Protein 6EXX (pdb70)

B-factor: mean 14.64, std 6.47, range [6.79, 52.19]

GO terms:
  GO:0005628 prospore membrane (C, IDA)
  GO:0043934 sporulation (P, IGI)
  GO:0010609 mRNA localization resulting in post-transcriptional regulation of gene expression (P, IGI)
  GO:0016071 mRNA metabolic process (P, IGI)
  GO:0006417 regulation of translation (P, IGI)

InterPro domains:
  IPR000504 RNA recognition motif domain [PF00076] (93-163)
  IPR000504 RNA recognition motif domain [PF00076] (191-247)
  IPR000504 RNA recognition motif domain [PF00076] (305-372)
  IPR000504 RNA recognition motif domain [PS50102] (91-169)
  IPR000504 RNA recognition motif domain [PS50102] (179-247)
  IPR000504 RNA recognition motif domain [PS50102] (303-379)
  IPR000504 RNA recognition motif domain [PS50102] (393-471)
  IPR000504 RNA recognition motif domain [SM00360] (92-165)
  IPR000504 RNA recognition motif domain [SM00360] (180-250)
  IPR000504 RNA recognition motif domain [SM00360] (304-375)
  IPR000504 RNA recognition motif domain [SM00360] (394-467)
  IPR003954 RNA recognition motif domain, eukaryotic-type [SM00361] (92-165)
  IPR003954 RNA recognition motif domain, eukaryotic-type [SM00361] (304-375)
  IPR003954 RNA recognition motif domain, eukaryotic-type [SM00361] (394-467)
  IPR012677 Nucleotide-binding alpha-beta plait domain superfamily [G3DSA:3.30.70.330] (21-172)
  IPR012677 Nucleotide-binding alpha-beta plait domain superfamily [G3DSA:3.30.70.330] (173-256)
  IPR012677 Nucleotide-binding alpha-beta plait domain superfamily [G3DSA:3.30.70.330] (257-385)
  IPR012677 Nucleotide-binding alpha-beta plait domain superfamily [G3DSA:3.30.70.330] (386-478)
  IPR035979 RNA-binding domain superfamily [SSF54928] (93-257)
  IPR035979 RNA-binding domain superfamily [SSF54928] (303-473)

Solvent-accessible surface area: 4931 Å² total; per-residue (Å²): 205,103,14,13,0,81,4,95,46,0,8,71,95,1,58,97,105,55,0,100,118,12,1,122,120,72,138,4,158,33,99,84,14,56,45,94,23,102,66,131,151,56,68,8,85,38,7,36,0,73,0,82,46,113,119,22,0,47,95,1,42,104,72,0,53,102,96,120,21,55,70,21,91,0,54,29,62,86,164

Organism: Saccharomyces cerevisiae (strain ATCC 204508 / S288c) (NCBI:txid559292)

Structure (mmCIF, N/CA/C/O backbone):
data_6EXX
#
_entry.id   6EXX
#
_cell.length_a   27.501
_cell.length_b   36.162
_cell.length_c   73.583
_cell.angle_alpha   90.00
_cell.angle_beta   90.00
_cell.angle_gamma   90.00
#
_symmetry.space_group_name_H-M   'P 21 21 21'
#
loop_
_entity.id
_entity.type
_entity.pdbx_description
1 polymer 'Protein PES4'
2 water water
#
loop_
_atom_site.group_PDB
_atom_site.id
_atom_site.t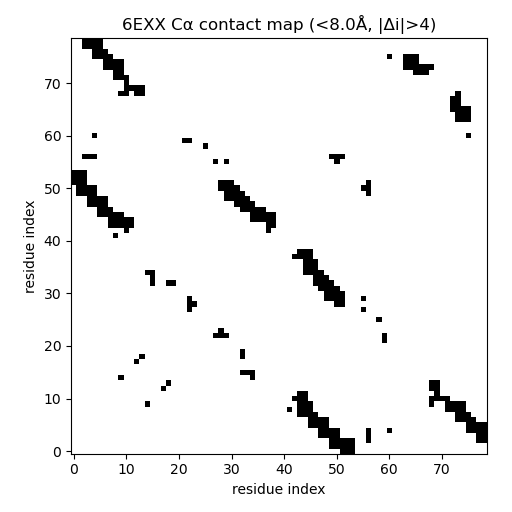ype_symbol
_atom_site.label_atom_id
_atom_site.label_alt_id
_atom_site.label_comp_id
_atom_site.label_asym_id
_atom_site.label_entity_id
_atom_site.label_seq_id
_atom_site.pdbx_PDB_ins_code
_atom_site.Cartn_x
_atom_site.Cartn_y
_atom_site.Cartn_z
_atom_site.occupancy
_atom_site.B_iso_or_equiv
_atom_site.auth_seq_id
_atom_site.auth_comp_id
_atom_site.auth_asym_id
_atom_site.auth_atom_id
_atom_site.pdbx_PDB_model_num
ATOM 1 N N . LYS A 1 1 ? 23.246 10.354 18.352 1.00 26.83 391 LYS A N 1
ATOM 2 C CA . LYS A 1 1 ? 22.493 11.116 19.340 1.00 25.63 391 LYS A CA 1
ATOM 3 C C . LYS A 1 1 ? 21.219 11.660 18.715 1.00 20.05 391 LYS A C 1
ATOM 4 O O . LYS A 1 1 ? 21.272 12.329 17.685 1.00 20.72 391 LYS A O 1
ATOM 10 N N . ILE A 1 2 ? 20.080 11.362 19.332 1.00 16.78 392 ILE A N 1
ATOM 11 C CA . ILE A 1 2 ? 18.782 11.787 18.810 1.00 15.36 392 ILE A CA 1
ATOM 12 C C . ILE A 1 2 ? 18.799 13.271 18.480 1.00 13.19 392 ILE A C 1
ATOM 13 O O . ILE A 1 2 ? 19.290 14.090 19.268 1.00 14.84 392 ILE A O 1
ATOM 29 N N A SER A 1 3 ? 18.264 13.615 17.313 0.44 12.44 393 SER A N 1
ATOM 30 N N B SER A 1 3 ? 18.268 13.602 17.308 0.56 12.34 393 SER A N 1
ATOM 31 C CA A SER A 1 3 ? 18.267 14.990 16.846 0.44 12.08 39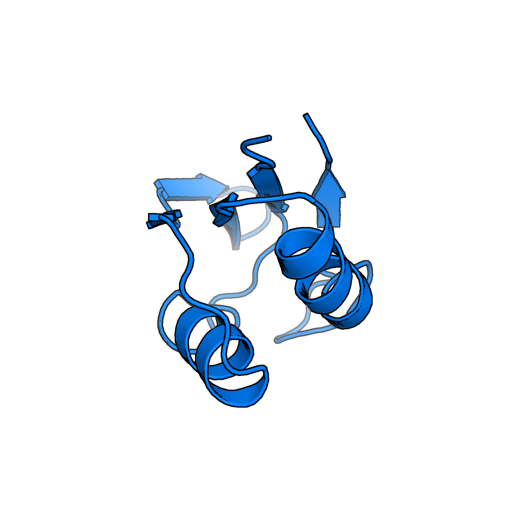3 SER A CA 1
ATOM 32 C CA B SER A 1 3 ? 18.249 14.965 16.825 0.56 12.01 393 SER A CA 1
ATOM 33 C C A SER A 1 3 ? 16.903 15.320 16.265 0.44 12.06 393 SER A C 1
ATOM 34 C C B SER A 1 3 ? 16.847 15.245 16.336 0.56 11.79 393 SER A C 1
ATOM 35 O O A SER A 1 3 ? 16.471 14.713 15.285 0.44 11.90 393 SER A O 1
ATOM 36 O O B SER A 1 3 ? 16.329 14.522 15.489 0.56 11.50 393 SER A O 1
ATOM 51 N N . THR A 1 4 ? 16.230 16.285 16.881 1.00 12.06 394 THR A N 1
ATOM 52 C CA . THR A 1 4 ? 14.873 16.642 16.505 1.00 10.53 394 THR A CA 1
ATOM 53 C C . THR A 1 4 ? 14.854 17.977 15.799 1.00 10.37 394 THR A C 1
ATOM 54 O O . THR A 1 4 ? 15.400 18.960 16.286 1.00 11.43 394 THR A O 1
ATOM 66 N N . LEU A 1 5 ? 14.205 17.987 14.642 1.00 8.86 395 LEU A N 1
ATOM 67 C CA . LEU A 1 5 ? 14.023 19.179 13.841 1.00 8.98 395 LEU A CA 1
ATOM 68 C C . LEU A 1 5 ? 12.593 19.642 14.026 1.00 8.75 395 LEU A C 1
ATOM 69 O O . LEU A 1 5 ? 11.659 18.961 13.614 1.00 9.58 395 LEU A O 1
ATOM 85 N N . PHE A 1 6 ? 12.411 20.803 14.642 1.00 8.56 396 PHE A N 1
ATOM 86 C CA . PHE A 1 6 ? 11.094 21.406 14.780 1.00 8.89 396 PHE A CA 1
ATOM 87 C C . PHE A 1 6 ? 10.790 22.251 13.554 1.00 8.83 396 PHE A C 1
ATOM 88 O O . PHE A 1 6 ? 11.664 22.928 13.003 1.00 9.91 396 PHE A O 1
ATOM 105 N N . LEU A 1 7 ? 9.541 22.154 13.119 1.00 8.37 397 LEU A N 1
ATOM 106 C CA . LEU A 1 7 ? 9.075 22.749 11.882 1.00 7.98 397 LEU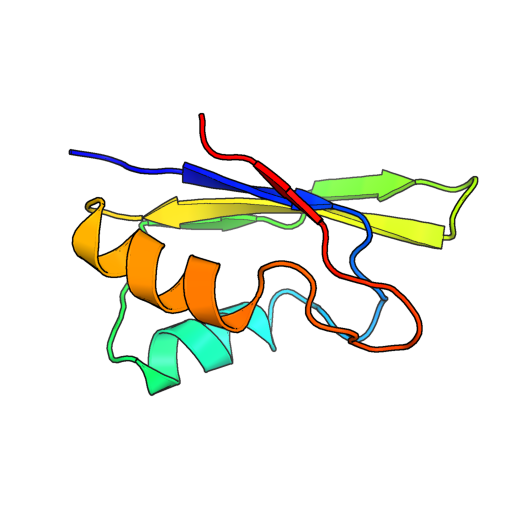 A CA 1
ATOM 107 C C . LEU A 1 7 ? 7.837 23.585 12.147 1.00 8.48 397 LEU A C 1
ATOM 108 O O . LEU A 1 7 ? 6.962 23.178 12.912 1.00 9.71 397 LEU A O 1
ATOM 124 N N . GLU A 1 8 ? 7.741 24.738 11.493 1.00 8.15 398 GLU A N 1
ATOM 125 C CA . GLU A 1 8 ? 6.526 25.526 11.531 1.00 8.67 398 GLU A CA 1
ATOM 126 C C . GLU A 1 8 ? 6.385 26.311 10.230 1.00 8.21 398 GLU A C 1
ATOM 127 O O . GLU A 1 8 ? 7.243 26.259 9.353 1.00 8.29 398 GLU A O 1
ATOM 139 N N . ASN A 1 9 ? 5.279 27.033 10.120 1.00 8.02 399 ASN A N 1
ATOM 140 C CA . ASN A 1 9 ? 4.952 27.738 8.892 1.00 8.17 399 ASN A CA 1
ATOM 141 C C . ASN A 1 9 ? 4.846 26.752 7.729 1.00 7.71 399 ASN A C 1
ATOM 142 O O . ASN A 1 9 ? 5.210 27.080 6.593 1.00 8.37 399 ASN A O 1
ATOM 153 N N . LEU A 1 10 ? 4.319 25.557 8.006 1.00 7.62 400 LEU A N 1
ATOM 154 C CA . LEU A 1 10 ? 4.116 24.544 6.983 1.00 7.06 400 LEU A CA 1
ATOM 155 C C . LEU A 1 10 ? 2.776 24.749 6.284 1.00 7.19 400 LEU A C 1
ATOM 156 O O . LEU A 1 10 ? 1.710 24.706 6.901 1.00 8.10 400 LEU A O 1
ATOM 172 N N . SER A 1 11 ? 2.825 24.967 4.982 1.00 6.93 401 SER A N 1
ATOM 173 C CA . SER A 1 11 ? 1.624 25.000 4.177 1.00 7.33 401 SER A CA 1
ATOM 174 C C . SER A 1 11 ? 0.935 23.641 4.207 1.00 6.79 401 SER A C 1
ATOM 175 O O . SER A 1 11 ? 1.505 22.612 4.562 1.00 7.19 401 SER A O 1
ATOM 183 N N . ALA A 1 12 ? -0.326 23.636 3.793 1.00 7.44 402 ALA A N 1
ATOM 184 C CA . ALA A 1 12 ? -1.079 22.394 3.676 1.00 7.58 402 ALA A CA 1
ATOM 185 C C . ALA A 1 12 ? -0.379 21.343 2.821 1.00 6.82 402 ALA A C 1
ATOM 186 O O . ALA A 1 12 ? -0.445 20.153 3.130 1.00 7.64 402 ALA A O 1
ATOM 193 N N . VAL A 1 13 ? 0.290 21.755 1.744 1.00 7.20 403 VAL A N 1
ATOM 194 C CA . VAL A 1 13 ? 0.935 20.769 0.882 1.00 8.19 403 VAL A CA 1
ATOM 195 C C . VAL A 1 13 ? 2.277 20.280 1.438 1.00 8.16 403 VAL A C 1
ATOM 196 O O . VAL A 1 13 ? 2.764 19.236 1.015 1.00 9.89 403 VAL A O 1
ATOM 209 N N . CYS A 1 14 ? 2.837 20.991 2.416 1.00 8.09 404 CYS A N 1
ATOM 210 C CA . CYS A 1 14 ? 4.056 20.534 3.075 1.00 8.32 404 CYS A CA 1
ATOM 211 C C . CYS A 1 14 ? 3.659 19.619 4.232 1.00 8.30 404 CYS A C 1
ATOM 212 O O . CYS A 1 14 ? 3.825 19.941 5.423 1.00 8.72 404 CYS A O 1
ATOM 220 N N . ASN A 1 15 ? 3.101 18.472 3.854 1.00 8.58 405 ASN A N 1
ATOM 221 C CA . ASN A 1 15 ? 2.404 17.611 4.786 1.00 8.78 405 ASN A CA 1
ATOM 222 C C . ASN A 1 15 ? 3.222 16.384 5.185 1.00 8.49 405 ASN A C 1
ATOM 223 O O . ASN A 1 15 ? 4.368 16.218 4.777 1.00 8.38 405 ASN A O 1
ATOM 234 N N . LYS A 1 16 ? 2.643 15.526 6.011 1.00 8.58 406 LYS A N 1
ATOM 235 C CA . LYS A 1 16 ? 3.375 14.377 6.521 1.00 8.76 406 LYS A CA 1
ATOM 236 C C . LYS A 1 16 ? 3.853 13.482 5.385 1.00 8.43 406 LYS A C 1
ATOM 237 O O . LYS A 1 16 ? 4.961 12.949 5.416 1.00 9.41 406 LYS A O 1
ATOM 256 N N A GLU A 1 17 ? 3.017 13.325 4.369 0.50 8.51 407 GLU A N 1
ATOM 257 N N B GLU A 1 17 ? 3.001 13.315 4.380 0.50 8.65 407 GLU A N 1
ATOM 258 C CA A GLU A 1 17 ? 3.351 12.478 3.237 0.50 9.14 407 GLU A CA 1
ATOM 259 C CA B GLU A 1 17 ? 3.321 12.489 3.230 0.50 9.54 407 GLU A CA 1
ATOM 260 C C A GLU A 1 17 ? 4.547 13.035 2.472 0.50 8.38 407 GLU A C 1
ATOM 261 C C B GLU A 1 17 ? 4.528 13.034 2.466 0.50 8.70 407 GLU A C 1
ATOM 262 O O A GLU A 1 17 ? 5.422 12.285 2.025 0.50 8.65 407 GLU A O 1
ATOM 263 O O B GLU A 1 17 ? 5.392 12.275 2.015 0.50 9.12 407 GLU A O 1
ATOM 286 N N . PHE A 1 18 ? 4.581 14.349 2.317 1.00 8.30 408 PHE A N 1
ATOM 287 C CA . PHE A 1 18 ? 5.703 15.004 1.662 1.00 8.21 408 PHE A CA 1
ATOM 288 C C . PHE A 1 18 ? 6.983 14.796 2.477 1.00 8.08 408 PHE A C 1
ATOM 289 O O . PHE A 1 18 ? 8.030 14.458 1.935 1.00 8.86 408 PHE A O 1
ATOM 307 N N . LEU A 1 19 ? 6.906 15.001 3.790 1.00 7.66 409 LEU A N 1
ATOM 308 C CA . LEU A 1 19 ? 8.071 14.842 4.654 1.00 7.93 409 LEU A CA 1
ATOM 309 C C . LEU A 1 19 ? 8.574 13.400 4.654 1.00 8.45 409 LEU A C 1
ATOM 310 O O . LEU A 1 19 ? 9.776 13.149 4.631 1.00 8.96 409 LEU A O 1
ATOM 326 N N . LYS A 1 20 ? 7.648 12.441 4.657 1.00 8.52 410 LYS A N 1
ATOM 327 C CA . LYS A 1 20 ? 8.021 11.036 4.599 1.00 9.43 410 LYS A CA 1
ATOM 328 C C . LYS A 1 20 ? 8.736 10.735 3.283 1.00 8.86 410 LYS A C 1
ATOM 329 O O . LYS A 1 20 ? 9.728 10.008 3.246 1.00 9.98 410 LYS A O 1
ATOM 335 N N . TYR A 1 21 ? 8.228 11.297 2.193 1.00 8.69 411 TYR A N 1
ATOM 336 C CA . TYR A 1 21 ? 8.861 11.143 0.895 1.00 9.22 411 TYR A CA 1
ATOM 337 C C . TYR A 1 21 ? 10.288 11.689 0.900 1.00 8.80 411 TYR A C 1
ATOM 338 O O . TYR A 1 21 ? 11.202 11.035 0.399 1.00 9.90 411 TYR A O 1
ATOM 356 N N . LEU A 1 22 ? 10.488 12.870 1.476 1.00 8.46 412 LEU A N 1
ATOM 357 C CA . LEU A 1 22 ? 11.830 13.444 1.529 1.00 8.86 412 LEU A CA 1
ATOM 358 C C . LEU A 1 22 ? 12.788 12.521 2.266 1.00 8.48 412 LEU A C 1
ATOM 359 O O . LEU A 1 22 ? 13.920 12.309 1.835 1.00 9.53 412 LEU A O 1
ATOM 375 N N . CYS A 1 23 ? 12.331 11.961 3.381 1.00 8.49 413 CYS A N 1
ATOM 376 C CA . CYS A 1 23 ? 13.169 11.047 4.137 1.00 9.13 413 CYS A CA 1
ATOM 377 C C . CYS A 1 23 ? 13.471 9.791 3.311 1.00 9.07 413 CYS A C 1
ATOM 378 O O . CYS A 1 23 ? 14.618 9.354 3.243 1.00 10.23 413 CYS A O 1
ATOM 386 N N . HIS A 1 24 ? 12.454 9.225 2.667 1.00 9.75 414 HIS A N 1
ATOM 387 C CA . HIS A 1 24 ? 12.659 8.056 1.816 1.00 10.63 414 HIS A CA 1
ATOM 388 C C . HIS A 1 24 ? 13.667 8.349 0.706 1.00 10.28 414 HIS A C 1
ATOM 389 O O . HIS A 1 24 ? 14.513 7.516 0.385 1.00 10.71 414 HIS A O 1
ATOM 396 N N . GLN A 1 25 ? 13.578 9.534 0.114 1.00 10.05 415 GLN A N 1
ATOM 397 C CA . GLN A 1 25 ? 14.464 9.885 -0.993 1.00 10.81 415 GLN A CA 1
ATOM 398 C C . GLN A 1 25 ? 15.925 9.961 -0.553 1.00 10.33 415 GLN A C 1
ATOM 399 O O . GLN A 1 25 ? 16.828 9.782 -1.365 1.00 11.36 415 GLN A O 1
ATOM 413 N N . GLU A 1 26 ? 16.144 10.213 0.737 1.00 10.14 416 GLU A N 1
ATOM 414 C CA . GLU A 1 26 ? 17.479 10.296 1.325 1.00 10.67 416 GLU A CA 1
ATOM 415 C C . GLU A 1 26 ? 17.900 9.004 2.029 1.00 10.94 416 GLU A C 1
ATOM 416 O O . GLU A 1 26 ? 18.956 8.960 2.652 1.00 11.74 416 GLU A O 1
ATOM 428 N N . ASN A 1 27 ? 17.081 7.957 1.936 1.00 10.46 417 ASN A N 1
ATOM 429 C CA . ASN A 1 27 ? 17.347 6.704 2.637 1.00 11.06 417 ASN A CA 1
ATOM 430 C C . ASN A 1 27 ? 17.489 6.930 4.141 1.00 11.05 417 ASN A C 1
ATOM 431 O O . ASN A 1 27 ? 18.337 6.327 4.794 1.00 12.43 417 ASN A O 1
ATOM 442 N N . ILE A 1 28 ? 16.642 7.804 4.674 1.00 10.78 418 ILE A N 1
ATOM 443 C CA . ILE A 1 28 ? 16.621 8.127 6.097 1.00 11.58 418 ILE A CA 1
ATOM 444 C C . ILE A 1 28 ? 15.371 7.558 6.737 1.00 13.18 418 ILE A C 1
ATOM 445 O O . ILE A 1 28 ? 14.271 7.722 6.206 1.00 13.92 418 ILE A O 1
ATOM 461 N N . ARG A 1 29 ? 15.550 6.897 7.880 1.00 13.04 419 ARG A N 1
ATOM 462 C CA . ARG A 1 29 ? 14.448 6.370 8.669 1.00 14.12 419 ARG A CA 1
ATOM 463 C C . ARG A 1 29 ? 14.335 7.180 9.955 1.00 13.31 419 ARG A C 1
ATOM 464 O O . ARG A 1 29 ? 15.064 6.934 10.912 1.00 13.72 419 ARG A O 1
ATOM 472 N N . PRO A 1 30 ? 13.432 8.170 9.976 1.00 13.38 420 PRO A N 1
ATOM 473 C CA . PRO A 1 30 ? 13.247 8.936 11.206 1.00 12.42 420 PRO A CA 1
ATOM 474 C C . PRO A 1 30 ? 12.589 8.069 12.265 1.00 12.12 420 PRO A C 1
ATOM 475 O O . PRO A 1 30 ? 11.922 7.089 11.938 1.00 14.40 420 PRO A O 1
ATOM 486 N N . PHE A 1 31 ? 12.785 8.423 13.526 1.00 11.69 421 PHE A N 1
ATOM 487 C CA . PHE A 1 31 ? 12.025 7.803 14.598 1.00 12.41 421 PHE A CA 1
ATOM 488 C C . PHE A 1 31 ? 10.554 8.207 14.499 1.00 12.52 421 PHE A C 1
ATOM 489 O O . PHE A 1 31 ? 9.671 7.389 14.754 1.00 15.18 421 PHE A O 1
ATOM 506 N N . LYS A 1 32 ? 10.285 9.465 14.146 1.00 11.75 422 LYS A N 1
ATOM 507 C CA . LYS A 1 32 ? 8.911 9.955 14.117 1.00 12.45 422 LYS A CA 1
ATOM 508 C C . LYS A 1 32 ? 8.797 11.188 13.235 1.00 11.00 422 LYS A C 1
ATOM 509 O O . LYS A 1 32 ? 9.620 12.082 13.329 1.00 11.46 422 LYS A O 1
ATOM 515 N N . ILE A 1 33 ? 7.758 11.230 12.407 1.00 11.27 423 ILE A N 1
ATOM 516 C CA . ILE A 1 33 ? 7.331 12.456 11.742 1.00 10.69 423 ILE A CA 1
ATOM 517 C C . ILE A 1 33 ? 5.991 12.801 12.349 1.00 11.25 423 ILE A C 1
ATOM 518 O O . ILE A 1 33 ? 5.085 11.976 12.331 1.00 12.98 423 ILE A O 1
ATOM 534 N N . GLN A 1 34 ? 5.854 13.997 12.901 1.00 11.18 424 GLN A N 1
ATOM 535 C CA . GLN A 1 34 ? 4.638 14.362 13.605 1.00 12.82 424 GLN A CA 1
ATOM 536 C C . GLN A 1 34 ? 4.248 15.798 13.308 1.00 12.08 424 GLN A C 1
ATOM 537 O O . GLN A 1 34 ? 4.931 16.724 13.724 1.00 13.88 424 GLN A O 1
ATOM 551 N N . ILE A 1 35 ? 3.163 15.988 12.571 1.00 11.92 425 ILE A N 1
ATOM 552 C CA A ILE A 1 35 ? 2.615 17.325 12.358 0.57 11.99 425 ILE A CA 1
ATOM 553 C CA B ILE A 1 35 ? 2.623 17.323 12.354 0.43 12.26 425 ILE A CA 1
ATOM 554 C C . ILE A 1 35 ? 1.368 17.445 13.207 1.00 13.07 425 ILE A C 1
ATOM 555 O O . ILE A 1 35 ? 0.305 16.970 12.821 1.00 17.76 425 ILE A O 1
ATOM 583 N N . ASP A 1 36 ? 1.515 18.095 14.359 1.00 11.39 426 ASP A N 1
ATOM 584 C CA . ASP A 1 36 ? 0.529 18.060 15.431 1.00 12.08 426 ASP A CA 1
ATOM 585 C C . ASP A 1 36 ? -0.041 19.416 15.813 1.00 12.92 426 ASP A C 1
ATOM 586 O O . ASP A 1 36 ? -0.789 19.507 16.780 1.00 16.13 426 ASP A O 1
ATOM 595 N N . GLY A 1 37 ? 0.295 20.462 15.074 1.00 11.50 427 GLY A N 1
ATOM 596 C CA . GLY A 1 37 ? -0.197 21.788 15.386 1.00 11.80 427 GLY A CA 1
ATOM 597 C C . GLY A 1 37 ? -0.720 22.503 14.167 1.00 10.44 427 GLY A C 1
ATOM 598 O O . GLY A 1 37 ? -0.248 22.278 13.063 1.00 9.89 427 GLY A O 1
ATOM 602 N N . TYR A 1 38 ? -1.698 23.367 14.391 1.00 11.11 428 TYR A N 1
ATOM 603 C CA . TYR A 1 38 ? -2.227 24.243 13.361 1.00 10.91 428 TYR A CA 1
ATOM 604 C C . TYR A 1 38 ? -2.392 25.635 13.943 1.00 10.98 428 TYR A C 1
ATOM 605 O O . TYR A 1 38 ? -2.942 25.805 15.027 1.00 14.26 428 TYR A O 1
ATOM 623 N N . ASP A 1 39 ? -1.929 26.630 13.206 1.00 11.17 429 ASP A N 1
ATOM 624 C CA . ASP A 1 39 ? -2.000 28.012 13.620 1.00 11.90 429 ASP A CA 1
ATOM 625 C C . ASP A 1 39 ? -3.043 28.725 12.787 1.00 13.11 429 ASP A C 1
ATOM 626 O O . ASP A 1 39 ? -2.839 28.952 11.599 1.00 12.51 429 ASP A O 1
ATOM 635 N N . GLU A 1 40 ? -4.166 29.071 13.405 1.00 14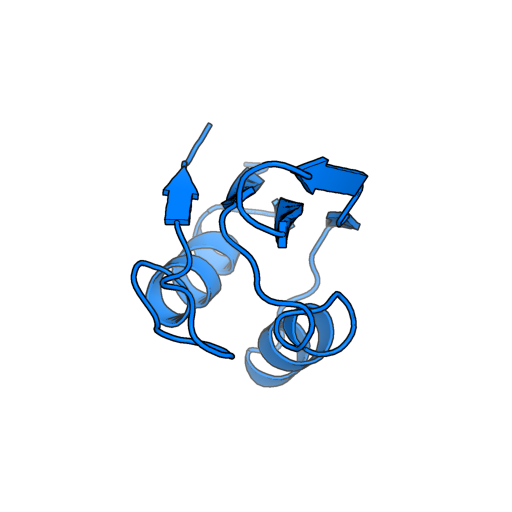.97 430 GLU A N 1
ATOM 636 C CA . GLU A 1 40 ? -5.260 29.682 12.669 1.00 16.82 430 GLU A CA 1
ATOM 637 C C . GLU A 1 40 ? -4.901 31.037 12.079 1.00 17.36 430 GLU A C 1
ATOM 638 O O . GLU A 1 40 ? -5.385 31.389 11.006 1.00 19.80 430 GLU A O 1
ATOM 644 N N . ASN A 1 41 ? -4.054 31.787 12.781 1.00 16.94 431 ASN A N 1
ATOM 645 C CA . ASN A 1 41 ? -3.677 33.133 12.352 1.00 18.93 431 ASN A CA 1
ATOM 646 C C . ASN A 1 41 ? -2.984 33.119 10.989 1.00 17.56 431 ASN A C 1
ATOM 647 O O . ASN A 1 41 ? -3.266 33.953 10.133 1.00 19.10 431 ASN A O 1
ATOM 652 N N . SER A 1 42 ? -2.086 32.160 10.792 1.00 15.30 432 SER A N 1
ATOM 653 C CA . SER A 1 42 ? -1.309 32.077 9.562 1.00 13.48 432 SER A CA 1
ATOM 654 C C . SER A 1 42 ? -1.799 30.982 8.615 1.00 12.66 432 SER A C 1
ATOM 655 O O . SER A 1 42 ? -1.331 30.893 7.481 1.00 12.99 432 SER A O 1
ATOM 663 N N . SER A 1 43 ? -2.719 30.150 9.089 1.00 11.79 433 SER A N 1
ATOM 664 C CA . SER A 1 43 ? -3.195 28.988 8.340 1.00 11.83 433 SER A CA 1
ATOM 665 C C . SER A 1 43 ? -2.032 28.092 7.921 1.00 10.00 433 SER A C 1
ATOM 666 O O . SER A 1 43 ? -1.904 27.710 6.756 1.00 10.62 433 SER A O 1
ATOM 674 N N . THR A 1 44 ? -1.180 27.765 8.881 1.00 9.21 434 THR A N 1
ATOM 675 C CA . THR A 1 44 ? -0.069 26.855 8.647 1.00 8.93 434 THR A CA 1
ATOM 676 C C . THR A 1 44 ? 0.047 25.866 9.784 1.00 8.38 434 THR A C 1
ATOM 677 O O . THR A 1 44 ? -0.494 26.077 10.880 1.00 9.52 434 THR A O 1
ATOM 688 N N . TYR A 1 45 ? 0.765 24.785 9.500 1.00 8.05 435 TYR A N 1
ATOM 689 C CA . TYR A 1 45 ? 0.950 23.684 10.427 1.00 8.18 435 TYR A CA 1
ATOM 690 C C . TYR A 1 45 ? 2.340 23.706 11.052 1.00 8.30 435 TYR A C 1
ATOM 691 O O . TYR A 1 45 ? 3.249 24.399 10.596 1.00 8.83 435 TYR A O 1
ATOM 709 N N . SER A 1 46 ? 2.474 22.913 12.104 1.00 8.74 436 SER A N 1
ATOM 710 C CA . SER A 1 46 ? 3.740 22.781 12.801 1.00 8.81 436 SER A CA 1
ATOM 711 C C . SER A 1 46 ? 3.885 21.382 13.371 1.00 8.48 436 SER A C 1
ATOM 712 O O . SER A 1 46 ? 2.906 20.658 13.531 1.00 9.34 436 SER A O 1
ATOM 720 N N . GLY A 1 47 ? 5.117 21.011 13.676 1.00 9.00 437 GLY A N 1
ATOM 721 C CA . GLY A 1 47 ? 5.401 19.716 14.239 1.00 10.02 437 GLY A CA 1
ATOM 722 C C . GLY A 1 47 ? 6.890 19.495 14.290 1.00 9.13 437 GLY A C 1
ATOM 723 O O . GLY A 1 47 ? 7.662 20.446 14.468 1.00 9.34 437 GLY A O 1
ATOM 727 N N . PHE A 1 48 ? 7.302 18.248 14.123 1.00 9.46 438 PHE A N 1
ATOM 728 C CA . PHE A 1 48 ? 8.717 17.938 14.190 1.00 8.92 438 PHE A CA 1
ATOM 729 C C . PHE A 1 48 ? 9.021 16.632 13.494 1.00 9.27 438 PHE A C 1
ATOM 730 O O . PHE A 1 48 ? 8.128 15.819 13.232 1.00 9.80 438 PHE A O 1
ATOM 747 N N . ILE A 1 49 ? 10.299 16.445 13.193 1.00 8.85 439 ILE A N 1
ATOM 748 C CA . ILE A 1 49 ? 10.808 15.152 12.785 1.00 8.52 439 ILE A CA 1
ATOM 749 C C . ILE A 1 49 ? 11.916 14.793 13.760 1.00 8.88 439 ILE A C 1
ATOM 750 O O . ILE A 1 49 ? 12.868 15.562 13.949 1.00 9.45 439 ILE A O 1
ATOM 766 N N . LYS A 1 50 ? 11.788 13.623 14.379 1.00 8.64 440 LYS A N 1
ATOM 767 C CA . LYS A 1 50 ? 12.781 13.130 15.321 1.00 9.54 440 LYS A CA 1
ATOM 768 C C . LYS A 1 50 ? 13.645 12.127 14.586 1.00 9.42 440 LYS A C 1
ATOM 769 O O . LYS A 1 50 ? 13.147 11.101 14.127 1.00 10.94 440 LYS A O 1
ATOM 788 N N . PHE A 1 51 ? 14.930 12.444 14.475 1.00 9.66 441 PHE A N 1
ATOM 789 C CA . PHE A 1 51 ? 15.893 11.612 13.765 1.00 10.01 441 PHE A CA 1
ATOM 790 C C . PHE A 1 51 ? 16.765 10.807 14.723 1.00 10.68 441 PHE A C 1
ATOM 791 O O . PHE A 1 51 ? 16.949 11.171 15.886 1.00 11.25 441 PHE A O 1
ATOM 808 N N . ARG A 1 52 ? 17.317 9.714 14.209 1.00 11.70 442 ARG A N 1
ATOM 809 C CA . ARG A 1 52 ? 18.192 8.852 14.985 1.00 12.41 442 ARG A CA 1
ATOM 810 C C . ARG A 1 52 ? 19.532 9.493 15.316 1.00 13.43 442 ARG A C 1
ATOM 811 O O . ARG A 1 52 ? 20.163 9.116 16.300 1.00 15.03 442 ARG A O 1
ATOM 832 N N . ASN A 1 53 ? 19.971 10.436 14.492 1.00 13.64 443 ASN A N 1
ATOM 833 C CA . ASN A 1 53 ? 21.262 11.070 14.691 1.00 14.09 443 ASN A CA 1
ATOM 834 C C . ASN A 1 53 ? 21.308 12.392 13.939 1.00 13.54 443 ASN A C 1
ATOM 835 O O . ASN A 1 53 ? 20.411 12.715 13.149 1.00 12.55 443 ASN A O 1
ATOM 846 N N . PHE A 1 54 ? 22.357 13.160 14.190 1.00 13.96 444 PHE A N 1
ATOM 847 C CA . PHE A 1 54 ? 22.483 14.489 13.621 1.00 13.59 444 PHE A CA 1
ATOM 848 C C . PHE A 1 54 ? 22.775 14.419 12.128 1.00 11.70 444 PHE A C 1
ATOM 849 O O . PHE A 1 54 ? 22.407 15.315 11.386 1.00 10.91 444 PHE A O 1
ATOM 866 N N . GLU A 1 55 ? 23.450 13.360 11.697 1.00 13.32 445 GLU A N 1
ATOM 867 C CA . GLU A 1 55 ? 23.763 13.166 10.288 1.00 14.55 445 GLU A CA 1
ATOM 868 C C . GLU A 1 55 ? 22.488 13.090 9.447 1.00 12.99 445 GLU A C 1
ATOM 869 O O . GLU A 1 55 ? 22.367 13.759 8.423 1.00 13.30 445 GLU A O 1
ATOM 881 N N . ASP A 1 56 ? 21.534 12.273 9.877 1.00 12.48 446 ASP A N 1
ATOM 882 C CA . ASP A 1 56 ? 20.253 12.190 9.183 1.00 11.94 446 ASP A CA 1
ATOM 883 C C . ASP A 1 56 ? 19.531 13.532 9.210 1.00 10.13 446 ASP A C 1
ATOM 884 O O . ASP A 1 56 ? 19.010 14.005 8.190 1.00 10.93 446 ASP A O 1
ATOM 893 N N . ALA A 1 57 ? 19.462 14.139 10.386 1.00 9.11 447 ALA A N 1
ATOM 894 C CA . ALA A 1 57 ? 18.751 15.399 10.521 1.00 8.49 447 ALA A CA 1
ATOM 895 C C . ALA A 1 57 ? 19.320 16.477 9.601 1.00 8.58 447 ALA A C 1
ATOM 896 O O . ALA A 1 57 ? 18.577 17.270 9.027 1.00 9.22 447 ALA A O 1
ATOM 903 N N . THR A 1 58 ? 20.637 16.508 9.476 1.00 8.57 448 THR A N 1
ATOM 904 C CA . THR A 1 58 ? 21.330 17.492 8.655 1.00 8.70 448 THR A CA 1
ATOM 905 C C . THR A 1 58 ? 20.792 17.519 7.229 1.00 7.56 448 THR A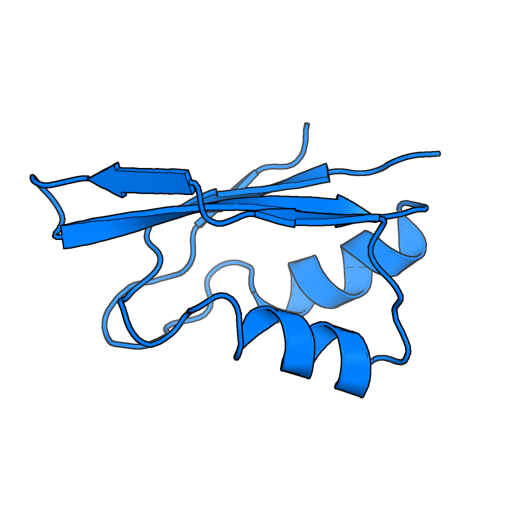 C 1
ATOM 906 O O . THR A 1 58 ? 20.558 18.588 6.668 1.00 8.22 448 THR A O 1
ATOM 917 N N . ARG A 1 59 ? 20.644 16.345 6.627 1.00 8.23 449 ARG A N 1
ATOM 918 C CA . ARG A 1 59 ? 20.262 16.308 5.228 1.00 9.18 449 ARG A CA 1
ATOM 919 C C . ARG A 1 59 ? 18.859 16.869 5.008 1.00 9.49 449 ARG A C 1
ATOM 920 O O . ARG A 1 59 ? 18.611 17.599 4.041 1.00 9.94 449 ARG A O 1
ATOM 941 N N . ILE A 1 60 ? 17.939 16.555 5.911 1.00 8.28 450 ILE A N 1
ATOM 942 C CA . ILE A 1 60 ? 16.577 17.051 5.790 1.00 8.28 450 ILE A CA 1
ATOM 943 C C . ILE A 1 60 ? 16.488 18.538 6.175 1.00 7.86 450 ILE A C 1
ATOM 944 O O . ILE A 1 60 ? 15.790 19.313 5.518 1.00 8.99 450 ILE A O 1
ATOM 960 N N . PHE A 1 61 ? 17.216 18.952 7.206 1.00 7.64 451 PHE A N 1
ATOM 961 C CA . PHE A 1 61 ? 17.318 20.361 7.536 1.00 7.80 451 PHE A CA 1
ATOM 962 C C . PHE A 1 61 ? 17.778 21.172 6.331 1.00 7.90 451 PHE A C 1
ATOM 963 O O . PHE A 1 61 ? 17.221 22.220 6.010 1.00 8.05 451 PHE A O 1
ATOM 980 N N . ASN A 1 62 ? 18.812 20.699 5.654 1.00 7.93 452 ASN A N 1
ATOM 981 C CA . ASN A 1 62 ? 19.344 21.442 4.524 1.00 7.90 452 ASN A CA 1
ATOM 982 C C . ASN A 1 62 ? 18.285 21.640 3.446 1.00 7.76 452 ASN A C 1
ATOM 983 O O . ASN A 1 62 ? 18.203 22.708 2.843 1.00 8.10 452 ASN A O 1
ATOM 994 N N . PHE A 1 63 ? 17.493 20.606 3.196 1.00 7.85 453 PHE A N 1
ATOM 995 C CA . PHE A 1 63 ? 16.460 20.673 2.179 1.00 7.75 453 PHE A CA 1
ATOM 996 C C . PHE A 1 63 ? 15.323 21.626 2.561 1.00 7.32 453 PHE A C 1
ATOM 997 O O . PHE A 1 63 ? 14.806 22.366 1.724 1.00 7.67 453 PHE A O 1
ATOM 1014 N N . LEU A 1 64 ? 14.915 21.581 3.825 1.00 7.58 454 LEU A N 1
ATOM 1015 C CA . LEU A 1 64 ? 13.730 22.306 4.266 1.00 7.70 454 LEU A CA 1
ATOM 1016 C C . LEU A 1 64 ? 13.976 23.724 4.725 1.00 7.83 454 LEU A C 1
ATOM 1017 O O . LEU A 1 64 ? 13.072 24.543 4.645 1.00 8.77 454 LEU A O 1
ATOM 1033 N N . ASN A 1 65 ? 15.161 24.023 5.233 1.00 7.89 455 ASN A N 1
ATOM 1034 C CA . ASN A 1 65 ? 15.351 25.295 5.895 1.00 8.39 455 ASN A CA 1
ATOM 1035 C C . ASN A 1 65 ? 15.175 26.474 4.936 1.00 7.72 455 ASN A C 1
ATOM 1036 O O . ASN A 1 65 ? 15.909 26.607 3.959 1.00 8.50 455 ASN A O 1
ATOM 1047 N N . ASN A 1 66 ? 14.172 27.310 5.206 1.00 7.88 456 ASN A N 1
ATOM 1048 C CA . ASN A 1 66 ? 13.829 28.456 4.369 1.00 7.49 456 ASN A CA 1
ATOM 1049 C C . ASN A 1 66 ? 13.367 28.111 2.967 1.00 7.78 456 ASN A C 1
ATOM 1050 O O . ASN A 1 66 ? 13.387 28.970 2.094 1.00 8.53 456 ASN A O 1
ATOM 1061 N N . ARG A 1 67 ? 12.900 26.879 2.782 1.00 7.55 457 ARG A N 1
ATOM 1062 C CA . ARG A 1 67 ? 12.340 26.469 1.500 1.00 7.87 457 ARG A CA 1
ATOM 1063 C C . ARG A 1 67 ? 10.908 26.982 1.366 1.00 7.52 457 ARG A C 1
ATOM 1064 O O . ARG A 1 67 ? 10.119 26.873 2.303 1.00 8.26 457 ARG A O 1
ATOM 1085 N N . LEU A 1 68 ? 10.563 27.500 0.188 1.00 7.92 458 LEU A N 1
ATOM 1086 C CA . LEU A 1 68 ? 9.194 27.902 -0.074 1.00 7.82 458 LEU A CA 1
ATOM 1087 C C . LEU A 1 68 ? 8.409 26.681 -0.532 1.00 8.34 458 LEU A C 1
ATOM 1088 O O . LEU A 1 68 ? 8.756 26.033 -1.521 1.00 10.41 458 LEU A O 1
ATOM 1104 N N . VAL A 1 69 ? 7.330 26.377 0.175 1.00 7.36 459 VAL A N 1
ATOM 1105 C CA . VAL A 1 69 ? 6.456 25.273 -0.195 1.00 7.89 459 VAL A CA 1
ATOM 1106 C C . VAL A 1 69 ? 5.020 25.744 0.010 1.00 7.22 459 VAL A C 1
ATOM 1107 O O . VAL A 1 69 ? 4.653 26.139 1.105 1.00 7.85 459 VAL A O 1
ATOM 1120 N N . GLY A 1 70 ? 4.199 25.694 -1.035 1.00 7.57 460 GLY A N 1
ATOM 1121 C CA . GLY A 1 70 ? 2.779 25.996 -0.895 1.00 8.00 460 GLY A CA 1
ATOM 1122 C C . GLY A 1 70 ? 2.472 27.391 -0.377 1.00 7.39 460 GLY A C 1
ATOM 1123 O O . GLY A 1 70 ? 1.471 27.605 0.320 1.00 8.49 460 GLY A O 1
ATOM 1127 N N . GLY A 1 71 ? 3.334 28.352 -0.704 1.00 7.64 461 GLY A N 1
ATOM 1128 C CA . GLY A 1 71 ? 3.097 29.738 -0.361 1.00 7.67 461 GLY A CA 1
ATOM 1129 C C . GLY A 1 71 ? 3.733 30.215 0.926 1.00 7.74 461 GLY A C 1
ATOM 1130 O O . GLY A 1 71 ? 3.693 31.413 1.194 1.00 9.18 461 GLY A O 1
ATOM 1134 N N . SER A 1 72 ? 4.338 29.301 1.687 1.00 7.86 462 SER A N 1
ATOM 1135 C CA . SER A 1 72 ? 4.919 29.640 2.971 1.00 8.03 462 SER A CA 1
ATOM 1136 C C . SER A 1 72 ? 6.355 29.134 3.052 1.00 7.67 462 SER A C 1
ATOM 1137 O O . SER A 1 72 ? 6.665 28.032 2.588 1.00 8.13 462 SER A O 1
ATOM 1145 N N . ILE A 1 73 ? 7.221 29.958 3.629 1.00 7.63 463 ILE A N 1
ATOM 1146 C CA A ILE A 1 73 ? 8.621 29.599 3.829 0.53 7.50 463 ILE A CA 1
ATOM 1147 C CA B ILE A 1 73 ? 8.624 29.597 3.834 0.47 7.62 463 ILE A CA 1
ATOM 1148 C C . ILE A 1 73 ? 8.752 28.725 5.079 1.00 7.52 463 ILE A C 1
ATOM 1149 O O . ILE A 1 73 ? 8.414 29.156 6.186 1.00 9.22 463 ILE A O 1
ATOM 1178 N N . VAL A 1 74 ? 9.220 27.494 4.898 1.00 7.67 464 VAL A N 1
ATOM 1179 C CA . VAL A 1 74 ? 9.380 26.571 6.004 1.00 8.34 464 VAL A CA 1
ATOM 1180 C C . VAL A 1 74 ? 10.386 27.115 6.992 1.00 9.51 464 VAL A C 1
ATOM 1181 O O . VAL A 1 74 ? 11.501 27.497 6.628 1.00 10.73 464 VAL A O 1
ATOM 1194 N N . THR A 1 75 ? 9.977 27.124 8.251 1.00 9.69 465 THR A N 1
ATOM 1195 C CA . THR A 1 75 ? 10.767 27.692 9.307 1.00 11.14 465 THR A CA 1
ATOM 1196 C C . THR A 1 75 ? 11.133 26.584 10.287 1.00 10.49 465 THR A C 1
ATOM 1197 O O . THR A 1 75 ? 10.307 25.752 10.660 1.00 11.84 465 THR A O 1
ATOM 1208 N N . THR A 1 76 ? 12.404 26.549 10.647 1.00 10.41 466 THR A N 1
ATOM 1209 C CA . THR A 1 76 ? 12.944 25.442 11.402 1.00 10.45 466 THR A CA 1
ATOM 1210 C C . THR A 1 76 ? 13.567 25.888 12.704 1.00 9.97 466 THR A C 1
ATOM 1211 O O . THR A 1 76 ? 13.968 27.050 12.868 1.00 12.08 466 THR A O 1
ATOM 1222 N N . SER A 1 77 ? 13.677 24.936 13.624 1.00 10.54 467 SER 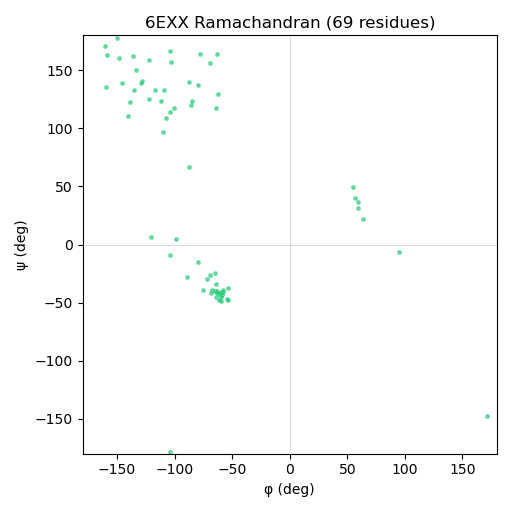A N 1
ATOM 1223 C CA . SER A 1 77 ? 14.569 25.086 14.765 1.00 11.76 467 SER A CA 1
ATOM 1224 C C . SER A 1 77 ? 15.160 23.741 15.165 1.00 11.43 467 SER A C 1
ATOM 1225 O O . SER A 1 77 ? 14.46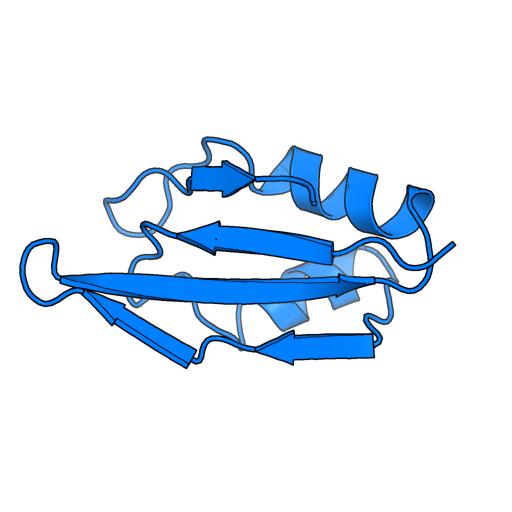0 22.730 15.212 1.00 12.62 467 SER A O 1
ATOM 1233 N N . TRP A 1 78 ? 16.447 23.743 15.505 1.00 12.53 468 TRP A N 1
ATOM 1234 C CA . TRP A 1 78 ? 17.060 22.649 16.267 1.00 15.11 468 TRP A CA 1
ATOM 1235 C C . TRP A 1 78 ? 16.706 22.759 17.740 1.00 19.82 468 TRP A C 1
ATOM 1236 O O . TRP A 1 78 ? 16.313 23.822 18.219 1.00 20.40 468 TRP A O 1
ATOM 1257 N N . GLU A 1 79 ? 16.908 21.666 18.467 1.00 25.92 469 GLU A N 1
ATOM 1258 C CA . GLU A 1 79 ? 16.545 21.602 19.872 1.00 30.41 469 GLU A CA 1
ATOM 1259 C C . GLU A 1 79 ? 17.740 21.863 20.788 1.00 31.85 469 GLU A C 1
ATOM 1260 O O . GLU A 1 79 ? 18.773 21.197 20.696 1.00 32.96 469 GLU A O 1
#

Nearest PDB structures (foldseek):
  6exx-assembly1_A  TM=1.013E+00  e=1.969E-14  Saccharomyces cerevisiae S288C
  2do4-assembly1_A  TM=7.461E-01  e=4.244E-03  Homo sapiens
  2ywk-assembly1_A  TM=7.042E-01  e=3.371E-03  Homo sapiens
  7xx9-assembly1_A  TM=6.898E-01  e=3.571E-03  Homo sapiens
  1no8-assembly1_A  TM=7.350E-01  e=1.423E-02  Mus musculus

Foldseek 3Di:
DKKKKKKKQAAPVNDPVVLVVQCVVVVFDWPDDDFDAADPVNRMTIDMTIGPDVVSVVVSCVVQDQDDDNRTGMHIDID

Radius of gyration: 11.56 Å; Cα contacts (8 Å, |Δi|>4): 169; chains: 1; bounding box: 29×27×21 Å

Secondary structure (DSSP, 8-state):
--EEEEEEEE-TTS-HHHHHHHHHHTT---SEEEEEEEETT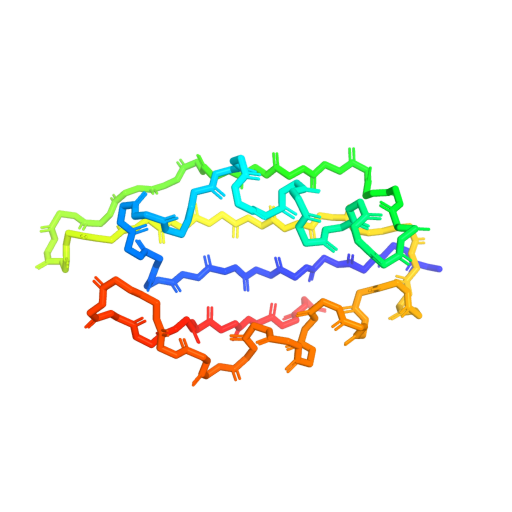TTEEEEEEEESSHHHHHHHHHHHTT-EETTEE-EEEE-

Sequence (79 aa):
KISSTLFLENLSAVCNKEEFLKYLCHQENIRPFKIQIIDGYDENSSTYSGFIKFRNFEDATRIFNFLNNRLVGGSIIVTTSWE